Protein AF-A0A1Z5JVH3-F1 (afdb_monomer_lite)

Organism: Fistulifera solaris (NCBI:txid1519565)

pLDDT: mean 83.9, std 15.51, range [38.75, 96.75]

Sequence (137 aa):
MSQSLSCSADWSMQVDNYNFACIASFAFTAIATSLYICCLKSRLDGAPQLAAQFFTVIGTVKFILVLTIFAVFFPQCADGCTCGTPPLLLYPFFASFVAVRWLFRARQLYALANRVASENEDKDGPIFDRVSTVELA

Radius of gyration: 25.95 Å; chains: 1; bounding box: 70×18×84 Å

Structure (mmCIF, N/CA/C/O backbone):
data_AF-A0A1Z5JVH3-F1
#
_entry.id   AF-A0A1Z5JVH3-F1
#
loop_
_atom_site.group_PDB
_atom_site.id
_atom_site.type_symbol
_atom_site.label_atom_id
_atom_site.label_alt_id
_atom_site.label_comp_id
_atom_site.label_asym_id
_atom_site.label_entity_id
_atom_site.label_seq_id
_atom_site.pdbx_PDB_ins_code
_atom_site.Cartn_x
_atom_site.Cartn_y
_atom_site.Cartn_z
_atom_site.occupancy
_atom_site.B_iso_or_equiv
_atom_site.auth_seq_id
_atom_site.auth_comp_id
_atom_site.auth_asym_id
_atom_site.auth_atom_id
_atom_site.pdbx_PDB_model_num
ATOM 1 N N . MET A 1 1 ? 20.849 -1.843 -36.597 1.00 48.12 1 MET A N 1
ATOM 2 C CA . MET A 1 1 ? 21.555 -1.743 -35.297 1.00 48.12 1 MET A CA 1
ATOM 3 C C . MET A 1 1 ? 21.070 -0.585 -34.422 1.00 48.12 1 MET A C 1
ATOM 5 O O . MET A 1 1 ? 21.175 -0.709 -33.214 1.00 48.12 1 MET A O 1
ATOM 9 N N . SER A 1 2 ? 20.502 0.501 -34.962 1.00 55.81 2 SER A N 1
ATOM 10 C CA . SER A 1 2 ? 19.934 1.596 -34.151 1.00 55.81 2 SER A CA 1
ATOM 11 C C . SER A 1 2 ? 18.647 1.214 -33.402 1.00 55.81 2 SER A C 1
ATOM 13 O O . SER A 1 2 ? 18.532 1.516 -32.221 1.00 55.81 2 SER A O 1
ATOM 15 N N . GLN A 1 3 ? 17.725 0.485 -34.047 1.00 57.53 3 GLN A N 1
ATOM 16 C CA . GLN A 1 3 ? 16.452 0.059 -33.433 1.00 57.53 3 GLN A CA 1
ATOM 17 C C . GLN A 1 3 ? 16.623 -0.871 -32.221 1.00 57.53 3 GLN A C 1
ATOM 19 O O . GLN A 1 3 ? 15.879 -0.764 -31.253 1.00 57.53 3 GLN A O 1
ATOM 24 N N . SER A 1 4 ? 17.620 -1.761 -32.233 1.00 60.25 4 SER A N 1
ATOM 25 C CA . SER A 1 4 ? 17.877 -2.666 -31.104 1.00 60.25 4 SER A CA 1
ATOM 26 C C . SER A 1 4 ? 18.417 -1.933 -29.871 1.00 60.25 4 SER A C 1
ATOM 28 O O . SER A 1 4 ? 18.083 -2.306 -28.752 1.00 60.25 4 SER A O 1
ATOM 30 N N . LEU A 1 5 ? 19.221 -0.879 -30.074 1.00 61.66 5 LEU A N 1
ATOM 31 C CA . LEU A 1 5 ? 19.786 -0.049 -29.002 1.00 61.66 5 LEU A CA 1
ATOM 32 C C . LEU A 1 5 ? 18.727 0.857 -28.355 1.00 61.66 5 LEU A C 1
ATOM 34 O O . LEU A 1 5 ? 18.714 0.988 -27.131 1.00 61.66 5 LEU A O 1
ATOM 38 N N . SER A 1 6 ? 17.807 1.423 -29.146 1.00 67.75 6 SER A N 1
ATOM 39 C CA . SER A 1 6 ? 16.674 2.191 -28.611 1.00 67.75 6 SER A CA 1
ATOM 40 C C . SER A 1 6 ? 15.679 1.297 -27.864 1.00 67.75 6 SER A C 1
ATOM 42 O O . SER A 1 6 ? 15.320 1.622 -26.737 1.00 67.75 6 SER A O 1
ATOM 44 N N . CYS A 1 7 ? 15.333 0.120 -28.415 1.00 75.44 7 CYS A N 1
ATOM 45 C CA . CYS A 1 7 ? 14.484 -0.876 -27.740 1.00 75.44 7 CYS A CA 1
ATOM 46 C C . CYS A 1 7 ? 15.011 -1.223 -26.337 1.00 75.44 7 CYS A C 1
ATOM 48 O O . CYS A 1 7 ? 14.244 -1.264 -25.377 1.00 75.44 7 CYS A O 1
ATOM 50 N N . SER A 1 8 ? 16.318 -1.493 -26.208 1.00 73.75 8 SER A N 1
ATOM 51 C CA . SER A 1 8 ? 16.899 -1.898 -24.925 1.00 73.75 8 SER A CA 1
ATOM 52 C C . SER A 1 8 ? 16.917 -0.773 -23.891 1.00 73.75 8 SER A C 1
ATOM 54 O O . SER A 1 8 ? 16.688 -1.047 -22.716 1.00 73.75 8 SER A O 1
ATOM 56 N N . ALA A 1 9 ? 17.170 0.469 -24.318 1.00 78.50 9 ALA A N 1
ATOM 57 C CA . ALA A 1 9 ? 17.284 1.619 -23.423 1.00 78.50 9 ALA A CA 1
ATOM 58 C C . ALA A 1 9 ? 15.918 2.081 -22.886 1.00 78.50 9 ALA A C 1
ATOM 60 O O . ALA A 1 9 ? 15.775 2.340 -21.689 1.00 78.50 9 ALA A O 1
ATOM 61 N N . ASP A 1 10 ? 14.896 2.121 -23.746 1.00 81.50 10 ASP A N 1
ATOM 62 C CA . ASP A 1 10 ? 13.536 2.491 -23.337 1.00 81.50 10 ASP A CA 1
ATOM 63 C C . ASP A 1 10 ? 12.932 1.433 -22.408 1.00 81.50 10 ASP A C 1
ATOM 65 O O . ASP A 1 10 ? 12.305 1.764 -21.398 1.00 81.50 10 ASP A O 1
ATOM 69 N N . TRP A 1 11 ? 13.174 0.151 -22.703 1.00 85.94 11 TRP A N 1
ATOM 70 C CA . TRP A 1 11 ? 12.755 -0.946 -21.838 1.00 85.94 11 TRP A CA 1
ATOM 71 C C . TRP A 1 11 ? 13.443 -0.891 -20.470 1.00 85.94 11 TRP A C 1
ATOM 73 O O . TRP A 1 11 ? 12.764 -0.990 -19.447 1.00 85.94 11 TRP A O 1
ATOM 83 N N . SER A 1 12 ? 14.768 -0.694 -20.419 1.00 87.38 12 SER A N 1
ATOM 84 C CA . SER A 1 12 ? 15.486 -0.618 -19.141 1.00 87.38 12 SER A CA 1
ATOM 85 C C . SER A 1 12 ? 14.991 0.540 -18.280 1.00 87.38 12 SER A C 1
ATOM 87 O O . SER A 1 12 ? 14.730 0.348 -17.098 1.00 87.38 12 SER A O 1
ATOM 89 N N . MET A 1 13 ? 14.758 1.711 -18.881 1.00 89.31 13 MET A N 1
ATOM 90 C CA . MET A 1 13 ? 14.242 2.874 -18.159 1.00 89.31 13 MET A CA 1
ATOM 91 C C . MET A 1 13 ? 12.836 2.625 -17.588 1.00 89.31 13 MET A C 1
ATOM 93 O O . MET A 1 13 ? 12.556 2.989 -16.444 1.00 89.31 13 MET A O 1
ATOM 97 N N . GLN A 1 14 ? 11.943 1.985 -18.350 1.00 90.81 14 GLN A N 1
ATOM 98 C CA . GLN A 1 14 ? 10.613 1.618 -17.850 1.00 90.81 14 GLN A CA 1
ATOM 99 C C . GLN A 1 14 ? 10.694 0.613 -16.694 1.00 90.81 14 GLN A C 1
ATOM 101 O O . GLN A 1 14 ? 9.995 0.773 -15.692 1.00 90.81 14 GLN A O 1
ATOM 106 N N . VAL A 1 15 ? 11.568 -0.393 -16.798 1.00 91.44 15 VAL A N 1
ATOM 107 C CA . VAL A 1 15 ? 11.792 -1.382 -15.732 1.00 91.44 15 VAL A CA 1
ATOM 108 C C . VAL A 1 15 ? 12.364 -0.729 -14.472 1.00 91.44 15 VAL A C 1
ATOM 110 O O . VAL A 1 15 ? 11.940 -1.075 -13.368 1.00 91.44 15 VAL A O 1
ATOM 113 N N . ASP A 1 16 ? 13.266 0.241 -14.604 1.00 93.00 16 ASP A N 1
ATOM 114 C CA . ASP A 1 16 ? 13.830 0.966 -13.463 1.00 93.00 16 ASP A CA 1
ATOM 115 C C . ASP A 1 16 ? 12.773 1.818 -12.753 1.00 93.00 16 ASP A C 1
ATOM 117 O O . ASP A 1 16 ? 12.646 1.748 -11.527 1.00 93.00 16 ASP A O 1
ATOM 121 N N . ASN A 1 17 ? 11.940 2.543 -13.506 1.00 93.94 17 ASN A N 1
ATOM 122 C CA . ASN A 1 17 ? 10.820 3.306 -12.949 1.00 93.94 17 ASN A CA 1
ATOM 123 C C . ASN A 1 17 ? 9.799 2.395 -12.250 1.00 93.94 17 ASN A C 1
ATOM 125 O O . ASN A 1 17 ? 9.335 2.703 -11.148 1.00 93.94 17 ASN A O 1
ATOM 129 N N . TYR A 1 18 ? 9.485 1.248 -12.855 1.00 94.06 18 TYR A N 1
ATOM 130 C CA . TYR A 1 18 ? 8.633 0.223 -12.258 1.00 94.06 18 TYR A CA 1
ATOM 131 C C . TYR A 1 18 ? 9.199 -0.299 -10.934 1.00 94.06 18 TYR A C 1
ATOM 133 O O . TYR A 1 18 ? 8.495 -0.350 -9.919 1.00 94.06 18 TYR A O 1
ATOM 141 N N . ASN A 1 19 ? 10.483 -0.659 -10.923 1.00 93.81 19 ASN A N 1
ATOM 142 C CA . ASN A 1 19 ? 11.151 -1.179 -9.737 1.00 93.81 19 ASN A CA 1
ATOM 143 C C . ASN A 1 19 ? 11.204 -0.12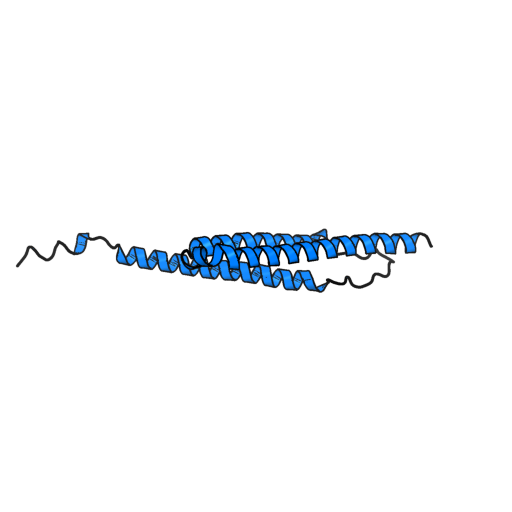6 -8.628 1.00 93.81 19 ASN A C 1
ATOM 145 O O . ASN A 1 19 ? 10.898 -0.438 -7.476 1.00 93.81 19 ASN A O 1
ATOM 149 N N . PHE A 1 20 ? 11.516 1.124 -8.970 1.00 94.56 20 PHE A N 1
ATOM 150 C CA . PHE A 1 20 ? 11.496 2.239 -8.031 1.00 94.56 20 PHE A CA 1
ATOM 151 C C . PHE A 1 20 ? 10.110 2.419 -7.401 1.00 94.56 20 PHE A C 1
ATOM 153 O O . PHE A 1 20 ? 9.998 2.491 -6.175 1.00 94.56 20 PHE A O 1
ATOM 160 N N . ALA A 1 21 ? 9.043 2.408 -8.205 1.00 94.94 21 ALA A N 1
ATOM 161 C CA . ALA A 1 21 ? 7.675 2.523 -7.707 1.00 94.94 21 ALA A CA 1
ATOM 162 C C . ALA A 1 21 ? 7.298 1.352 -6.776 1.00 94.94 21 ALA A C 1
ATOM 164 O O . ALA A 1 21 ? 6.687 1.562 -5.724 1.00 94.94 21 ALA A O 1
ATOM 165 N N . CYS A 1 22 ? 7.717 0.126 -7.103 1.00 94.94 22 CYS A N 1
ATOM 166 C CA . CYS A 1 22 ? 7.523 -1.046 -6.247 1.00 94.94 22 CYS A CA 1
ATOM 167 C C . CYS A 1 22 ? 8.285 -0.931 -4.913 1.00 94.94 22 CYS A C 1
ATOM 169 O O . CYS A 1 22 ? 7.724 -1.214 -3.852 1.00 94.94 22 CYS A O 1
ATOM 171 N N . ILE A 1 23 ? 9.537 -0.469 -4.935 1.00 94.81 23 ILE A N 1
ATOM 172 C CA . ILE A 1 23 ? 10.352 -0.266 -3.727 1.00 94.81 23 ILE A CA 1
ATOM 173 C C . ILE A 1 23 ? 9.758 0.843 -2.852 1.00 94.81 23 ILE A C 1
ATOM 175 O O . ILE A 1 23 ? 9.595 0.650 -1.647 1.00 94.81 23 ILE A O 1
ATOM 179 N N . ALA A 1 24 ? 9.361 1.973 -3.440 1.00 94.75 24 ALA A N 1
ATOM 180 C CA . ALA A 1 24 ? 8.705 3.066 -2.724 1.00 94.75 24 ALA A CA 1
ATOM 181 C C . ALA A 1 24 ? 7.393 2.601 -2.072 1.00 94.75 24 ALA A C 1
ATOM 183 O O . ALA A 1 24 ? 7.123 2.883 -0.902 1.00 94.75 24 ALA A O 1
ATOM 184 N N . SER A 1 25 ? 6.607 1.803 -2.797 1.00 95.69 25 SER A N 1
ATOM 185 C CA . SER A 1 25 ? 5.410 1.147 -2.274 1.00 95.69 25 SER A CA 1
ATOM 186 C C . SER A 1 25 ? 5.731 0.255 -1.074 1.00 95.69 25 SER A C 1
ATOM 188 O O . SER A 1 25 ? 5.021 0.283 -0.063 1.00 95.69 25 SER A O 1
ATOM 190 N N . PHE A 1 26 ? 6.798 -0.540 -1.148 1.00 94.62 26 PHE A N 1
ATOM 191 C CA . PHE A 1 26 ? 7.213 -1.415 -0.057 1.00 94.62 26 PHE A CA 1
ATOM 192 C C . PHE A 1 26 ? 7.636 -0.608 1.173 1.00 94.62 26 PHE A C 1
ATOM 194 O O . PHE A 1 26 ? 7.162 -0.889 2.276 1.00 94.62 26 PHE A O 1
ATOM 201 N N . ALA A 1 27 ? 8.436 0.440 0.977 1.00 95.62 27 ALA A N 1
ATOM 202 C CA . ALA A 1 27 ? 8.851 1.351 2.036 1.00 95.62 27 ALA A CA 1
ATOM 203 C C . ALA A 1 27 ? 7.645 2.001 2.728 1.00 95.62 27 ALA A C 1
ATOM 205 O O . ALA A 1 27 ? 7.585 2.018 3.955 1.00 95.62 27 ALA A O 1
ATOM 206 N N . PHE A 1 28 ? 6.632 2.436 1.970 1.00 94.69 28 PHE A N 1
ATOM 207 C CA . PHE A 1 28 ? 5.381 2.941 2.540 1.00 94.69 28 PHE A CA 1
ATOM 208 C C . PHE A 1 28 ? 4.703 1.907 3.451 1.00 94.69 28 PHE A C 1
ATOM 210 O O . PHE A 1 28 ? 4.274 2.241 4.555 1.00 94.69 28 PHE A O 1
ATOM 217 N N . THR A 1 29 ? 4.643 0.637 3.035 1.00 94.81 29 THR A N 1
ATOM 218 C CA . THR A 1 29 ? 4.078 -0.433 3.873 1.00 94.81 29 THR A CA 1
ATOM 219 C C . THR A 1 29 ? 4.878 -0.643 5.153 1.00 94.81 29 THR A C 1
ATOM 221 O O . THR A 1 29 ? 4.276 -0.765 6.222 1.00 94.81 29 THR A O 1
ATOM 224 N N . ALA A 1 30 ? 6.208 -0.664 5.062 1.00 94.38 30 ALA A N 1
ATOM 225 C CA . ALA A 1 30 ? 7.080 -0.804 6.222 1.00 94.38 30 ALA A CA 1
ATOM 226 C C . ALA A 1 30 ? 6.890 0.366 7.200 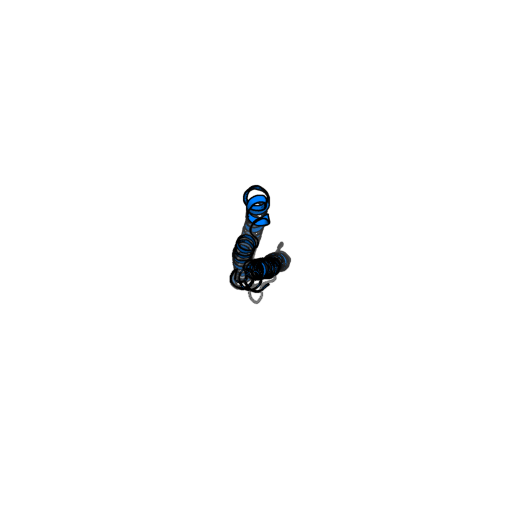1.00 94.38 30 ALA A C 1
ATOM 228 O O . ALA A 1 30 ? 6.631 0.137 8.378 1.00 94.38 30 ALA A O 1
ATOM 229 N N . ILE A 1 31 ? 6.912 1.607 6.708 1.00 95.62 31 ILE A N 1
ATOM 230 C CA . ILE A 1 31 ? 6.735 2.818 7.521 1.00 95.62 31 ILE A CA 1
ATOM 231 C C . ILE A 1 31 ? 5.358 2.833 8.188 1.00 95.62 31 ILE A C 1
ATOM 233 O O . ILE A 1 31 ? 5.273 3.011 9.401 1.00 95.62 31 ILE A O 1
ATOM 237 N N . ALA A 1 32 ? 4.280 2.596 7.435 1.00 93.94 32 ALA A N 1
ATOM 238 C CA . ALA A 1 32 ? 2.923 2.590 7.981 1.00 93.94 32 ALA A CA 1
ATOM 239 C C . ALA A 1 32 ? 2.745 1.514 9.065 1.00 93.94 32 ALA A C 1
ATOM 241 O O . ALA A 1 32 ? 2.128 1.765 10.102 1.00 93.94 32 ALA A O 1
ATOM 242 N N . THR A 1 33 ? 3.323 0.328 8.854 1.00 93.25 33 THR A N 1
ATOM 243 C CA . THR A 1 33 ? 3.265 -0.773 9.825 1.00 93.25 33 THR A CA 1
ATOM 244 C C . THR A 1 33 ? 4.080 -0.455 11.078 1.00 93.25 33 THR A C 1
ATOM 246 O O . THR A 1 33 ? 3.588 -0.658 12.187 1.00 93.25 33 THR A O 1
ATOM 249 N N . SER A 1 34 ? 5.285 0.098 10.927 1.00 94.06 34 SER A N 1
ATOM 250 C CA . SER A 1 34 ? 6.133 0.511 12.050 1.00 94.06 34 SER A CA 1
ATOM 251 C C . SER A 1 34 ? 5.493 1.630 12.869 1.00 94.06 34 SER A C 1
ATOM 253 O O . SER A 1 34 ? 5.448 1.536 14.092 1.00 94.06 34 SER A O 1
ATOM 255 N N . LEU A 1 35 ? 4.921 2.651 12.221 1.00 92.69 35 LEU A N 1
ATOM 256 C CA . LEU A 1 35 ? 4.181 3.719 12.902 1.00 92.69 35 LEU A CA 1
ATOM 257 C C . LEU A 1 35 ? 2.977 3.169 13.673 1.00 92.69 35 LEU A C 1
ATOM 259 O O . LEU A 1 35 ? 2.733 3.572 14.813 1.00 92.69 35 LEU A O 1
ATOM 263 N N . TYR A 1 36 ? 2.246 2.220 13.081 1.00 90.94 36 TYR A N 1
ATOM 264 C CA . TYR A 1 36 ? 1.140 1.559 13.764 1.00 90.94 36 TYR A CA 1
ATOM 265 C C . TYR A 1 36 ? 1.620 0.816 15.017 1.00 90.94 36 TYR A C 1
ATOM 267 O O . TYR A 1 36 ? 1.099 1.066 16.101 1.00 90.94 36 TYR A O 1
ATOM 275 N N . ILE A 1 37 ? 2.620 -0.060 14.890 1.00 91.69 37 ILE A N 1
ATOM 276 C CA . ILE A 1 37 ? 3.090 -0.910 15.994 1.00 91.69 37 ILE A CA 1
ATOM 277 C C . ILE A 1 37 ? 3.741 -0.080 17.105 1.00 91.69 37 ILE A C 1
ATOM 279 O O . ILE A 1 37 ? 3.404 -0.271 18.271 1.00 91.69 37 ILE A O 1
ATOM 283 N N . CYS A 1 38 ? 4.645 0.838 16.760 1.00 91.62 38 CYS A N 1
ATOM 284 C CA . CYS A 1 38 ? 5.470 1.544 17.739 1.00 91.62 38 CYS A CA 1
ATOM 285 C C . CYS A 1 38 ? 4.743 2.705 18.424 1.00 91.62 38 CYS A C 1
ATOM 287 O O . CYS A 1 38 ? 5.011 2.979 19.590 1.00 91.62 38 CYS A O 1
ATOM 289 N N . CYS A 1 39 ? 3.856 3.409 17.714 1.00 89.31 39 CYS A N 1
ATOM 290 C CA . CYS A 1 39 ? 3.349 4.702 18.186 1.00 89.31 39 CYS A CA 1
ATOM 291 C C . CYS A 1 39 ? 1.836 4.733 18.385 1.00 89.31 39 CYS A C 1
ATOM 293 O O . CYS A 1 39 ? 1.348 5.456 19.251 1.00 89.31 39 CYS A O 1
ATOM 295 N N . LEU A 1 40 ? 1.080 3.993 17.572 1.00 89.00 40 LEU A N 1
ATOM 296 C CA . LEU A 1 40 ? -0.372 4.161 17.510 1.00 89.00 40 LEU A CA 1
ATOM 297 C C . LEU A 1 40 ? -1.151 2.985 18.094 1.00 89.00 40 LEU A C 1
ATOM 299 O O . LEU A 1 40 ? -2.324 3.154 18.415 1.00 89.00 40 LEU A O 1
ATOM 303 N N . LYS A 1 41 ? -0.526 1.818 18.274 1.00 89.75 41 LYS A N 1
ATOM 304 C CA . LYS A 1 41 ? -1.204 0.594 18.707 1.00 89.75 41 LYS A CA 1
ATOM 305 C C . LYS A 1 41 ? -1.977 0.776 20.013 1.00 89.75 41 LYS A C 1
ATOM 307 O O . LYS A 1 41 ? -3.174 0.519 20.035 1.00 89.75 41 LYS A O 1
ATOM 312 N N . SER A 1 42 ? -1.325 1.274 21.065 1.00 87.25 42 SER A N 1
ATOM 313 C CA . SER A 1 42 ? -1.955 1.468 22.380 1.00 87.25 42 SER A CA 1
ATOM 314 C C . SER A 1 42 ? -3.157 2.414 22.327 1.00 87.25 42 SER A C 1
ATOM 316 O O . SER A 1 42 ? -4.182 2.152 22.949 1.00 87.25 42 SER A O 1
ATOM 318 N N . ARG A 1 43 ? -3.058 3.493 21.542 1.00 85.56 43 ARG A N 1
ATOM 319 C CA . ARG A 1 43 ? -4.130 4.483 21.377 1.00 85.56 43 ARG A CA 1
ATOM 320 C C . ARG A 1 43 ? -5.287 3.955 20.528 1.00 85.56 43 ARG A C 1
ATOM 322 O O . ARG A 1 43 ? -6.440 4.250 20.822 1.00 85.56 43 ARG A O 1
ATOM 329 N N . LEU A 1 44 ? -4.987 3.214 19.463 1.00 83.81 44 LEU A N 1
ATOM 330 C CA . LEU A 1 44 ? -5.988 2.713 18.520 1.00 83.81 44 LEU A CA 1
ATOM 331 C C . LEU A 1 44 ? -6.734 1.488 19.060 1.00 83.81 44 LEU A C 1
ATOM 333 O O . LEU A 1 44 ? -7.916 1.339 18.766 1.00 83.81 44 LEU A O 1
ATOM 337 N N . ASP A 1 45 ? -6.091 0.650 19.878 1.00 80.94 45 ASP A N 1
ATOM 338 C CA . ASP A 1 45 ? -6.734 -0.533 20.464 1.00 80.94 45 ASP A CA 1
ATOM 339 C C . ASP A 1 45 ? -7.873 -0.147 21.441 1.00 80.94 45 ASP A C 1
ATOM 341 O O . ASP A 1 45 ? -8.841 -0.891 21.566 1.00 80.94 45 ASP A O 1
ATOM 345 N N . GLY A 1 46 ? -7.818 1.040 22.065 1.00 83.62 46 GLY A N 1
ATOM 346 C CA . GLY A 1 46 ? -8.892 1.578 22.918 1.00 83.62 46 GLY A CA 1
ATOM 347 C C . GLY A 1 46 ? -9.959 2.411 22.192 1.00 83.62 46 GLY A C 1
ATOM 348 O O . GLY A 1 46 ? -10.942 2.813 22.808 1.00 83.62 46 GLY A O 1
ATOM 349 N N . ALA A 1 47 ? -9.783 2.694 20.897 1.00 88.88 47 ALA A N 1
ATOM 350 C CA . ALA A 1 47 ? -10.663 3.572 20.124 1.00 88.88 47 ALA A CA 1
ATOM 351 C C . ALA A 1 47 ? -10.965 2.951 18.746 1.00 88.88 47 ALA A C 1
ATOM 353 O O . ALA A 1 47 ? -10.351 3.340 17.743 1.00 88.88 47 ALA A O 1
ATOM 354 N N . PRO A 1 48 ? -11.919 2.001 18.658 1.00 86.81 48 PRO A N 1
ATOM 355 C CA . PRO A 1 48 ? -12.144 1.210 17.446 1.00 86.81 48 PRO A CA 1
ATOM 356 C C . PRO A 1 48 ? -12.517 2.068 16.230 1.00 86.81 48 PRO A C 1
ATOM 358 O O . PRO A 1 48 ? -12.077 1.773 15.120 1.00 86.81 48 PRO A O 1
ATOM 361 N N . GLN A 1 49 ? -13.237 3.177 16.431 1.00 90.94 49 GLN A N 1
ATOM 362 C CA . GLN A 1 49 ? -13.585 4.114 15.358 1.00 90.94 49 GLN A CA 1
ATOM 363 C C . GLN A 1 49 ? -12.351 4.813 14.766 1.00 90.94 49 GLN A C 1
ATOM 365 O O . GLN A 1 49 ? -12.210 4.915 13.546 1.00 90.94 49 GLN A O 1
ATOM 370 N N . LEU A 1 50 ? -11.425 5.261 15.620 1.00 90.19 50 LEU A N 1
ATOM 371 C CA . LEU A 1 50 ? -10.183 5.907 15.187 1.00 90.19 50 LEU A CA 1
ATOM 372 C C . LEU A 1 50 ? -9.268 4.899 14.475 1.00 90.19 50 LEU A C 1
ATOM 374 O O . LEU A 1 50 ? -8.668 5.210 13.446 1.00 90.19 50 LEU A O 1
ATOM 378 N N . ALA A 1 51 ? -9.212 3.665 14.984 1.00 90.31 51 ALA A N 1
ATOM 379 C CA . ALA A 1 51 ? -8.506 2.562 14.342 1.00 90.31 51 ALA A CA 1
ATOM 380 C C . ALA A 1 51 ? -9.071 2.256 12.947 1.00 90.31 51 ALA A C 1
ATOM 382 O O . ALA A 1 51 ? -8.305 2.091 11.997 1.00 90.31 51 ALA A O 1
ATOM 383 N N . ALA A 1 52 ? -10.399 2.229 12.799 1.00 92.31 52 ALA A N 1
ATOM 384 C CA . ALA A 1 52 ? -11.062 2.007 11.517 1.00 92.31 52 ALA A CA 1
ATOM 385 C C . ALA A 1 52 ? -10.704 3.090 10.488 1.00 92.31 52 ALA A C 1
ATOM 387 O O . ALA A 1 52 ? -10.338 2.773 9.353 1.00 92.31 52 ALA A O 1
ATOM 388 N N . GLN A 1 53 ? -10.733 4.363 10.893 1.00 93.75 53 GLN A N 1
ATOM 389 C CA . GLN A 1 53 ? -10.337 5.486 10.039 1.00 93.75 53 GLN A CA 1
ATOM 390 C C . GLN A 1 53 ? -8.871 5.380 9.609 1.00 93.75 53 GLN A C 1
ATOM 392 O O . GLN A 1 53 ? -8.575 5.497 8.420 1.00 93.75 53 GLN A O 1
ATOM 397 N N . PHE A 1 54 ? -7.963 5.080 10.544 1.00 93.50 54 PHE A N 1
ATOM 398 C CA . PHE A 1 54 ? -6.545 4.884 10.241 1.00 93.50 54 PHE A CA 1
ATOM 399 C C . PHE A 1 54 ? -6.341 3.804 9.169 1.00 93.50 54 PHE A C 1
ATOM 401 O O . PHE A 1 54 ? -5.733 4.076 8.133 1.00 93.50 54 PHE A O 1
ATOM 408 N N . PHE A 1 55 ? -6.905 2.606 9.371 1.00 94.88 55 PHE A N 1
ATOM 409 C CA . PHE A 1 55 ? -6.782 1.503 8.411 1.00 94.88 55 PHE A CA 1
ATOM 410 C C . PHE A 1 55 ? -7.443 1.808 7.056 1.00 94.88 55 PHE A C 1
ATOM 412 O O . PHE A 1 55 ? -6.937 1.368 6.023 1.00 94.88 55 PHE A O 1
ATOM 419 N N . THR A 1 56 ? -8.523 2.595 7.038 1.00 96.06 56 THR A N 1
ATOM 420 C CA . THR A 1 56 ? -9.185 3.036 5.799 1.00 96.06 56 THR A CA 1
ATOM 421 C C . THR A 1 56 ? -8.295 3.967 4.989 1.00 96.06 56 THR A C 1
ATOM 423 O O . THR A 1 56 ? -8.137 3.762 3.785 1.00 96.06 56 THR A O 1
ATOM 426 N N . VAL A 1 57 ? -7.685 4.965 5.636 1.00 95.69 57 VAL A N 1
ATOM 427 C CA . VAL A 1 57 ? -6.811 5.938 4.967 1.00 95.69 57 VAL A CA 1
ATOM 428 C C . VAL A 1 57 ? -5.584 5.235 4.398 1.00 95.69 57 VAL A C 1
ATOM 430 O O . VAL A 1 57 ? -5.331 5.330 3.197 1.00 95.69 57 VAL A O 1
ATOM 433 N N . ILE A 1 58 ? -4.858 4.461 5.213 1.00 95.81 58 ILE A N 1
ATOM 434 C CA . ILE A 1 58 ? -3.650 3.773 4.732 1.00 95.81 58 ILE A CA 1
ATOM 435 C C . ILE A 1 58 ? -3.982 2.714 3.674 1.00 95.81 58 ILE A C 1
ATOM 437 O O . ILE A 1 58 ? -3.233 2.556 2.711 1.00 95.81 58 ILE A O 1
ATOM 441 N N . GLY A 1 59 ? -5.111 2.012 3.824 1.00 95.19 59 GLY A N 1
ATOM 442 C CA . GLY A 1 59 ? -5.585 1.002 2.881 1.00 95.19 59 GLY A CA 1
ATOM 443 C C . GLY A 1 59 ? -5.923 1.612 1.527 1.00 95.19 59 GLY A C 1
ATOM 444 O O . GLY A 1 59 ? -5.453 1.122 0.504 1.00 95.19 59 GLY A O 1
ATOM 445 N N . THR A 1 60 ? -6.663 2.722 1.525 1.00 96.44 60 THR A N 1
ATOM 446 C CA . THR A 1 60 ? -7.046 3.447 0.306 1.00 96.44 60 THR A CA 1
ATOM 447 C C . THR A 1 60 ? -5.827 4.028 -0.400 1.00 96.44 60 THR A C 1
ATOM 449 O O . THR A 1 60 ? -5.662 3.816 -1.598 1.00 96.44 60 THR A O 1
ATOM 452 N N . VAL A 1 61 ? -4.927 4.696 0.332 1.00 96.25 61 VAL A N 1
ATOM 453 C CA . VAL A 1 61 ? -3.687 5.248 -0.243 1.00 96.25 61 VAL A CA 1
ATOM 454 C C . VAL A 1 61 ? -2.835 4.140 -0.858 1.00 96.25 61 VAL A C 1
ATOM 456 O O . VAL A 1 61 ? -2.372 4.275 -1.989 1.00 96.25 61 VAL A O 1
ATOM 459 N N . LYS A 1 62 ? -2.673 3.009 -0.158 1.00 95.00 62 LYS A N 1
ATOM 460 C CA . LYS A 1 62 ? -1.944 1.851 -0.687 1.00 95.00 62 LYS A CA 1
ATOM 461 C C . LYS A 1 62 ? -2.613 1.295 -1.943 1.00 95.00 62 LYS A C 1
ATOM 463 O O . LYS A 1 62 ? -1.913 0.986 -2.900 1.00 95.00 62 LYS A O 1
ATOM 468 N N . PHE A 1 63 ? -3.939 1.179 -1.949 1.00 95.12 63 PHE A N 1
ATOM 469 C CA . PHE A 1 63 ? -4.693 0.676 -3.095 1.00 95.12 63 PHE A CA 1
ATOM 470 C C . PHE A 1 63 ? -4.514 1.571 -4.325 1.00 95.12 63 PHE A C 1
ATOM 472 O O . PHE A 1 63 ? -4.171 1.068 -5.391 1.00 95.12 63 PHE A O 1
ATOM 479 N N . ILE A 1 64 ? -4.646 2.892 -4.162 1.00 96.00 64 ILE A N 1
ATOM 480 C CA . ILE A 1 64 ? -4.393 3.873 -5.227 1.00 96.00 64 ILE A CA 1
ATOM 481 C C . ILE A 1 64 ? -2.965 3.729 -5.750 1.00 96.00 64 ILE A C 1
ATOM 483 O O . ILE A 1 64 ? -2.762 3.644 -6.954 1.00 96.00 64 ILE A O 1
ATOM 487 N N . LEU A 1 65 ? -1.978 3.639 -4.859 1.00 94.75 65 LEU A N 1
ATOM 488 C CA . LEU A 1 65 ? -0.580 3.509 -5.256 1.00 94.75 65 LEU A CA 1
ATOM 489 C C . LEU A 1 65 ? -0.337 2.228 -6.070 1.00 94.75 65 LEU A C 1
ATOM 491 O O . LEU A 1 65 ? 0.388 2.259 -7.060 1.00 94.75 65 LEU A O 1
ATOM 495 N N . VAL A 1 66 ? -0.970 1.114 -5.698 1.00 94.75 66 VAL A N 1
ATOM 496 C CA . VAL A 1 66 ? -0.891 -0.136 -6.467 1.00 94.75 66 VAL A CA 1
ATOM 497 C C . VAL A 1 66 ? -1.570 -0.009 -7.832 1.00 94.75 66 VAL A C 1
ATOM 499 O O . VAL A 1 66 ? -0.994 -0.451 -8.824 1.00 94.75 66 VAL A O 1
ATOM 502 N N . LEU A 1 67 ? -2.736 0.639 -7.913 1.00 94.44 67 LEU A N 1
ATOM 503 C CA . LEU A 1 67 ? -3.379 0.942 -9.195 1.00 94.44 67 LEU A CA 1
ATOM 504 C C . LEU A 1 67 ? -2.477 1.800 -10.085 1.00 94.44 67 LEU A C 1
ATOM 506 O O . LEU A 1 67 ? -2.347 1.506 -11.268 1.00 94.44 67 LEU A O 1
ATOM 510 N N . THR A 1 68 ? -1.797 2.801 -9.523 1.00 94.31 68 THR A N 1
ATOM 511 C CA . THR A 1 68 ? -0.830 3.623 -10.260 1.00 94.31 68 THR A CA 1
ATOM 512 C C . THR A 1 68 ? 0.342 2.786 -10.771 1.00 94.31 68 THR A C 1
ATOM 514 O O . THR A 1 68 ? 0.755 2.963 -11.914 1.00 94.31 68 THR A O 1
ATOM 517 N N . ILE A 1 69 ? 0.859 1.840 -9.977 1.00 94.31 69 ILE A N 1
ATOM 518 C CA . ILE A 1 69 ? 1.924 0.934 -10.436 1.00 94.31 69 ILE A CA 1
ATOM 519 C C . ILE A 1 69 ? 1.458 0.110 -11.642 1.00 94.31 69 ILE A C 1
ATOM 521 O O . ILE A 1 69 ? 2.194 0.013 -12.618 1.00 94.31 69 ILE A O 1
ATOM 525 N N . PHE A 1 70 ? 0.240 -0.435 -11.606 1.00 90.94 70 PHE A N 1
ATOM 526 C CA . PHE A 1 70 ? -0.314 -1.192 -12.732 1.00 90.94 70 PHE A CA 1
ATOM 527 C C . PHE A 1 70 ? -0.600 -0.325 -13.962 1.00 90.94 70 PHE A C 1
ATOM 529 O O . PHE A 1 70 ? -0.300 -0.735 -15.077 1.00 90.94 70 PHE A O 1
ATOM 536 N N . ALA A 1 71 ? -1.204 0.846 -13.774 1.00 91.88 71 ALA A N 1
ATOM 537 C CA . ALA A 1 71 ? -1.704 1.660 -14.877 1.00 91.88 71 ALA A CA 1
ATOM 538 C C . ALA A 1 71 ? -0.617 2.512 -15.544 1.00 91.88 71 ALA A C 1
ATOM 540 O O . ALA A 1 71 ? -0.693 2.759 -16.742 1.00 91.88 71 ALA A O 1
ATOM 541 N N . VAL A 1 72 ? 0.364 2.987 -14.771 1.00 92.94 72 VAL A N 1
ATOM 542 C CA . VAL A 1 72 ? 1.345 3.985 -15.230 1.00 92.94 72 VAL A CA 1
ATOM 543 C C . VAL A 1 72 ? 2.741 3.393 -15.351 1.00 92.94 72 VAL A C 1
ATOM 545 O O . VAL A 1 72 ? 3.453 3.695 -16.301 1.00 92.94 72 VAL A O 1
ATOM 548 N N . PHE A 1 73 ? 3.148 2.569 -14.387 1.00 91.75 73 PHE A N 1
ATOM 549 C CA . PHE A 1 73 ? 4.533 2.109 -14.295 1.00 91.75 73 PHE A CA 1
ATOM 550 C C . PHE A 1 73 ? 4.752 0.701 -14.843 1.00 91.75 73 PHE A C 1
ATOM 552 O O . PHE A 1 73 ? 5.899 0.280 -14.928 1.00 91.75 73 PHE A O 1
ATOM 559 N N . PHE A 1 74 ? 3.699 -0.044 -15.192 1.00 89.62 74 PHE A N 1
ATOM 560 C CA . PHE A 1 74 ? 3.861 -1.394 -15.717 1.00 89.62 74 PHE A CA 1
ATOM 561 C C . PHE A 1 74 ? 4.577 -1.338 -17.077 1.00 89.62 74 PHE A C 1
ATOM 563 O O . PHE A 1 74 ? 4.045 -0.729 -18.009 1.00 89.62 74 PHE A O 1
ATOM 570 N N . PRO A 1 75 ? 5.776 -1.935 -17.202 1.00 88.06 75 PRO A N 1
ATOM 571 C CA . PRO A 1 75 ? 6.606 -1.747 -18.380 1.00 88.06 75 PRO A CA 1
ATOM 572 C C . PRO A 1 75 ? 5.961 -2.430 -19.588 1.00 88.06 75 PRO A C 1
ATOM 574 O O . PRO A 1 75 ? 5.532 -3.585 -19.513 1.00 88.06 75 PRO A O 1
ATOM 577 N N . GLN A 1 76 ? 5.901 -1.717 -20.710 1.00 86.06 76 GLN A N 1
ATOM 578 C CA . GLN A 1 76 ? 5.338 -2.214 -21.961 1.00 86.06 76 GLN A CA 1
ATOM 579 C C . GLN A 1 76 ? 6.456 -2.467 -22.967 1.00 86.06 76 GLN A C 1
ATOM 581 O O . GLN A 1 76 ? 7.299 -1.606 -23.219 1.00 86.06 76 GLN A O 1
ATOM 586 N N . CYS A 1 77 ? 6.473 -3.675 -23.529 1.00 82.94 77 CYS A N 1
ATOM 587 C CA . CYS A 1 77 ? 7.422 -4.009 -24.580 1.00 82.94 77 CYS A CA 1
ATOM 588 C C . CYS A 1 77 ? 6.931 -3.413 -25.898 1.00 82.94 77 CYS A C 1
ATOM 590 O O . CYS A 1 77 ? 5.801 -3.681 -26.302 1.00 82.94 77 CYS A O 1
ATOM 592 N N . ALA A 1 78 ? 7.765 -2.603 -26.549 1.00 80.31 78 ALA A N 1
ATOM 593 C CA . ALA A 1 78 ? 7.434 -2.027 -27.845 1.00 80.31 78 ALA A CA 1
ATOM 594 C C . ALA A 1 78 ? 7.406 -3.101 -28.948 1.00 80.31 78 ALA A C 1
ATOM 596 O O . ALA A 1 78 ? 8.155 -4.083 -28.903 1.00 80.31 78 ALA A O 1
ATOM 597 N N . ASP A 1 79 ? 6.550 -2.891 -29.951 1.00 77.00 79 ASP A N 1
ATOM 598 C CA . ASP A 1 79 ? 6.365 -3.824 -31.062 1.00 77.00 79 ASP A CA 1
ATOM 599 C C . ASP A 1 79 ? 7.683 -4.100 -31.799 1.00 77.00 79 ASP A C 1
ATOM 601 O O . ASP A 1 79 ? 8.427 -3.190 -32.168 1.00 77.00 79 ASP A O 1
ATOM 605 N N . GLY A 1 80 ? 7.973 -5.383 -32.023 1.00 74.44 80 GLY A N 1
ATOM 606 C CA . GLY A 1 80 ? 9.202 -5.827 -32.686 1.00 74.44 80 GLY A CA 1
ATOM 607 C C . GLY A 1 80 ? 10.443 -5.882 -31.786 1.00 74.44 80 GLY A C 1
ATOM 608 O O . GLY A 1 80 ? 11.499 -6.302 -32.260 1.00 74.44 80 GLY A O 1
ATOM 609 N N . CYS A 1 81 ? 10.339 -5.523 -30.501 1.00 81.00 81 CYS A N 1
ATOM 610 C CA . CYS A 1 81 ? 11.405 -5.718 -29.520 1.00 81.00 81 CYS A CA 1
ATOM 611 C C . CYS A 1 81 ? 11.226 -7.057 -28.767 1.00 81.00 81 CYS A C 1
ATOM 613 O O . CYS A 1 81 ? 10.114 -7.491 -28.473 1.00 81.00 81 CYS A O 1
ATOM 615 N N . THR A 1 82 ? 12.330 -7.710 -28.395 1.00 80.56 82 THR A N 1
ATOM 616 C CA . THR A 1 82 ? 12.325 -8.832 -27.440 1.00 80.56 82 THR A CA 1
ATOM 617 C C . THR A 1 82 ? 12.657 -8.317 -26.047 1.00 80.56 82 THR A C 1
ATOM 619 O O . THR A 1 82 ? 13.811 -7.979 -25.776 1.00 80.56 82 THR A O 1
ATOM 622 N N . CYS A 1 83 ? 11.661 -8.263 -25.165 1.00 82.81 83 CYS A N 1
ATOM 623 C CA . CYS A 1 83 ? 11.831 -7.806 -23.787 1.00 82.81 83 CYS A CA 1
ATOM 624 C C . CYS A 1 83 ? 11.859 -8.979 -22.801 1.00 82.81 83 CYS A C 1
ATOM 626 O O . CYS A 1 83 ? 11.179 -9.987 -22.987 1.00 82.81 83 CYS A O 1
ATOM 628 N N . GLY A 1 84 ? 12.657 -8.839 -21.741 1.00 82.00 84 GLY A N 1
ATOM 629 C CA . GLY A 1 84 ? 12.676 -9.785 -20.625 1.00 82.00 84 GLY A CA 1
ATOM 630 C C . GLY A 1 84 ? 11.506 -9.580 -19.660 1.00 82.00 84 GLY A C 1
ATOM 631 O O . GLY A 1 84 ? 10.668 -8.703 -19.840 1.00 82.00 84 GLY A O 1
ATOM 632 N N . THR A 1 85 ? 11.462 -10.373 -18.592 1.00 84.06 85 THR A N 1
ATOM 633 C CA . THR A 1 85 ? 10.478 -10.202 -17.515 1.00 84.06 85 THR A CA 1
ATOM 634 C C . THR A 1 85 ? 11.014 -9.235 -16.453 1.00 84.06 85 THR A C 1
ATOM 636 O O . THR A 1 85 ? 12.157 -9.404 -16.022 1.00 84.06 85 THR A O 1
ATOM 639 N N . PRO A 1 86 ? 10.236 -8.235 -15.994 1.00 85.56 86 PRO A N 1
ATOM 640 C CA . PRO A 1 86 ? 10.693 -7.335 -14.940 1.00 85.56 86 PRO A CA 1
ATOM 641 C C . PRO A 1 86 ? 10.868 -8.090 -13.603 1.00 85.56 86 PRO A C 1
ATOM 643 O O . PRO A 1 86 ? 10.020 -8.921 -13.263 1.00 85.56 86 PRO A O 1
ATOM 646 N N . PRO A 1 87 ? 11.908 -7.787 -12.799 1.00 85.31 87 PRO A N 1
ATOM 647 C CA . PRO A 1 87 ? 12.215 -8.525 -11.566 1.00 85.31 87 PRO A CA 1
ATOM 648 C C . PRO A 1 87 ? 11.072 -8.549 -10.543 1.00 85.31 87 PRO A C 1
ATOM 650 O O . PRO A 1 87 ? 10.829 -9.562 -9.893 1.00 85.31 87 PRO A O 1
ATOM 653 N N . LEU A 1 88 ? 10.349 -7.435 -10.406 1.00 88.75 88 LEU A N 1
ATOM 654 C CA . LEU A 1 88 ? 9.271 -7.276 -9.429 1.00 88.75 88 LEU A CA 1
ATOM 655 C C . LEU A 1 88 ? 7.878 -7.507 -10.032 1.00 88.75 88 LEU A C 1
ATOM 657 O O . LEU A 1 88 ? 6.906 -6.954 -9.526 1.00 88.75 88 LEU A O 1
ATOM 661 N N . LEU A 1 89 ? 7.741 -8.308 -11.098 1.00 88.50 89 LEU A N 1
ATOM 662 C CA . LEU A 1 89 ? 6.466 -8.530 -11.807 1.00 88.50 89 LEU A CA 1
ATOM 663 C C . LEU A 1 89 ? 5.293 -8.878 -10.870 1.00 88.50 89 LEU A C 1
ATOM 665 O O . LEU A 1 89 ? 4.180 -8.394 -11.049 1.00 88.50 89 LEU A O 1
ATOM 669 N N . LEU A 1 90 ? 5.538 -9.716 -9.860 1.00 90.38 90 LEU A N 1
ATOM 670 C CA . LEU A 1 90 ? 4.493 -10.194 -8.950 1.00 90.38 90 LEU A CA 1
ATOM 671 C C . LEU A 1 90 ? 4.198 -9.232 -7.789 1.00 90.38 90 LEU A C 1
ATOM 673 O O . LEU A 1 90 ? 3.193 -9.394 -7.096 1.00 90.38 90 LEU A O 1
ATOM 677 N N . TYR A 1 91 ? 5.051 -8.230 -7.558 1.00 92.00 91 TYR A N 1
ATOM 678 C CA . TYR A 1 91 ? 4.934 -7.331 -6.411 1.00 92.00 91 TYR A CA 1
ATOM 679 C C . TYR A 1 91 ? 3.575 -6.611 -6.328 1.00 92.00 91 TYR A C 1
ATOM 681 O O . TYR A 1 91 ? 2.978 -6.622 -5.248 1.00 92.00 91 TYR A O 1
ATOM 689 N N . PRO A 1 92 ? 3.029 -6.033 -7.416 1.00 91.38 92 PRO A N 1
ATOM 690 C CA . PRO A 1 92 ? 1.757 -5.319 -7.362 1.00 91.38 92 PRO A CA 1
ATOM 691 C C . PRO A 1 92 ? 0.596 -6.209 -6.907 1.00 91.38 92 PRO A C 1
ATOM 693 O O . PRO A 1 92 ? -0.272 -5.746 -6.173 1.00 91.38 92 PRO A O 1
ATOM 696 N N . PHE A 1 93 ? 0.611 -7.507 -7.236 1.00 93.06 93 PHE A N 1
ATOM 697 C CA . PHE A 1 93 ? -0.392 -8.459 -6.749 1.00 93.06 93 PHE A CA 1
ATOM 698 C C . PHE A 1 93 ? -0.310 -8.641 -5.230 1.00 93.06 93 PHE A C 1
ATOM 700 O O . PHE A 1 93 ? -1.319 -8.524 -4.534 1.00 93.06 93 PHE A O 1
ATOM 707 N N . PHE A 1 94 ? 0.892 -8.853 -4.685 1.00 93.81 94 PHE A N 1
ATOM 708 C CA . PHE A 1 94 ? 1.092 -8.925 -3.233 1.00 93.81 94 PHE A CA 1
ATOM 709 C C . PHE A 1 94 ? 0.714 -7.616 -2.534 1.00 93.81 94 PHE A C 1
ATOM 711 O O . PHE A 1 94 ? 0.063 -7.628 -1.487 1.00 93.81 94 PHE A O 1
ATOM 718 N N . ALA A 1 95 ? 1.067 -6.478 -3.127 1.00 93.94 95 ALA A N 1
ATOM 719 C CA . ALA A 1 95 ? 0.722 -5.167 -2.600 1.00 93.94 95 ALA A CA 1
ATOM 720 C C . ALA A 1 95 ? -0.801 -4.923 -2.599 1.00 93.94 95 ALA A C 1
ATOM 722 O O . ALA A 1 95 ? -1.312 -4.356 -1.629 1.00 93.94 95 ALA A O 1
ATOM 723 N N . SER A 1 96 ? -1.533 -5.415 -3.607 1.00 94.06 96 SER A N 1
ATOM 724 C CA . SER A 1 96 ? -3.004 -5.421 -3.629 1.00 94.06 96 SER A CA 1
ATOM 725 C C . SER A 1 96 ? -3.584 -6.208 -2.457 1.00 94.06 96 SER A C 1
ATOM 727 O O . SER A 1 96 ? -4.475 -5.708 -1.770 1.00 94.06 96 SER A O 1
ATOM 729 N N . PHE A 1 97 ? -3.061 -7.405 -2.165 1.00 96.19 97 PHE A N 1
ATOM 730 C CA . PHE A 1 97 ? -3.526 -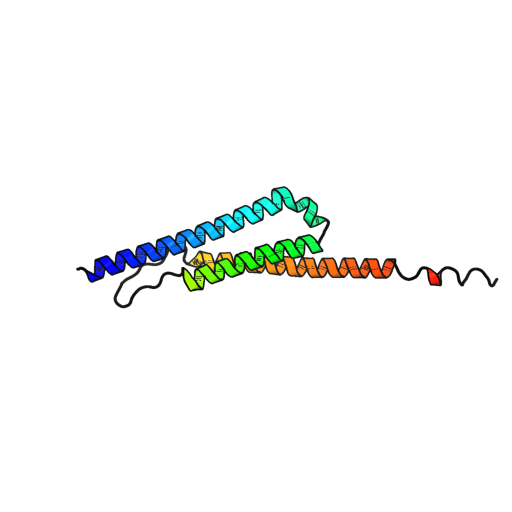8.197 -1.020 1.00 96.19 97 PHE A CA 1
ATOM 731 C C . PHE A 1 97 ? -3.329 -7.463 0.310 1.00 96.19 97 PHE A C 1
ATOM 733 O O . PHE A 1 97 ? -4.214 -7.493 1.167 1.00 96.19 97 PHE A O 1
ATOM 740 N N . VAL A 1 98 ? -2.204 -6.762 0.480 1.00 94.38 98 VAL A N 1
ATOM 741 C CA . VAL A 1 98 ? -1.953 -5.941 1.675 1.00 94.38 98 VAL A CA 1
ATOM 742 C C . VAL A 1 98 ? -2.965 -4.797 1.781 1.00 94.38 98 VAL A C 1
ATOM 744 O O . VAL A 1 98 ? -3.540 -4.597 2.852 1.00 94.38 98 VAL A O 1
ATOM 747 N N . ALA A 1 99 ? -3.228 -4.083 0.683 1.00 95.00 99 ALA A N 1
ATOM 748 C CA . ALA A 1 99 ? -4.205 -2.997 0.657 1.00 95.00 99 ALA A CA 1
ATOM 749 C C . ALA A 1 99 ? -5.616 -3.491 1.022 1.00 95.00 99 ALA A C 1
ATOM 751 O O . ALA A 1 99 ? -6.258 -2.944 1.921 1.00 95.00 99 ALA A O 1
ATOM 752 N N . VAL A 1 100 ? -6.065 -4.584 0.394 1.00 96.25 100 VAL A N 1
ATOM 753 C CA . VAL A 1 100 ? -7.367 -5.209 0.669 1.00 96.25 100 VAL A CA 1
ATOM 754 C C . VAL A 1 100 ? -7.457 -5.676 2.119 1.00 96.25 100 VAL A C 1
ATOM 756 O O . VAL A 1 100 ? -8.469 -5.438 2.775 1.00 96.25 100 VAL A O 1
ATOM 759 N N . ARG A 1 101 ? -6.397 -6.283 2.664 1.00 96.12 101 ARG A N 1
ATOM 760 C CA . ARG A 1 101 ? -6.354 -6.704 4.071 1.00 96.12 101 ARG A CA 1
ATOM 761 C C . ARG A 1 101 ? -6.554 -5.526 5.025 1.00 96.12 101 ARG A C 1
ATOM 763 O O . ARG A 1 101 ? -7.280 -5.669 6.009 1.00 96.12 101 ARG A O 1
ATOM 770 N N . TRP A 1 102 ? -5.924 -4.381 4.771 1.00 95.62 102 TRP A N 1
ATOM 771 C CA . TRP A 1 102 ? -6.105 -3.184 5.599 1.00 95.62 102 TRP A CA 1
ATOM 772 C C . TRP A 1 102 ? -7.526 -2.628 5.510 1.00 95.62 102 TRP A C 1
ATOM 774 O O . TRP A 1 102 ? -8.130 -2.364 6.548 1.00 95.62 102 TRP A O 1
ATOM 784 N N . LEU A 1 103 ? -8.100 -2.546 4.309 1.00 96.31 103 LEU A N 1
ATOM 785 C CA . LEU A 1 103 ? -9.488 -2.112 4.117 1.00 96.31 103 LEU A CA 1
ATOM 786 C C . LEU A 1 103 ? -10.492 -3.064 4.781 1.00 96.31 103 LEU A C 1
ATOM 788 O O . LEU A 1 103 ? -11.449 -2.629 5.423 1.00 96.31 103 LEU A O 1
ATOM 792 N N . PHE A 1 104 ? -10.254 -4.371 4.693 1.00 96.75 104 PHE A N 1
ATOM 793 C CA . PHE A 1 104 ? -11.088 -5.364 5.359 1.00 96.75 104 PHE A CA 1
ATOM 794 C C . PHE A 1 104 ? -11.024 -5.222 6.883 1.00 96.75 104 PHE A C 1
ATOM 796 O O . PHE A 1 104 ? -12.058 -5.225 7.552 1.00 96.75 104 PHE A O 1
ATOM 803 N N . ARG A 1 105 ? -9.823 -5.015 7.438 1.00 93.81 105 ARG A N 1
ATOM 804 C CA . ARG A 1 105 ? -9.646 -4.747 8.870 1.00 93.81 105 ARG A CA 1
ATOM 805 C C . ARG A 1 105 ? -10.362 -3.467 9.301 1.00 93.81 105 ARG A C 1
ATOM 807 O O . ARG A 1 105 ? -10.990 -3.459 10.355 1.00 93.81 105 ARG A O 1
ATOM 814 N N . ALA A 1 106 ? -10.324 -2.416 8.485 1.00 93.38 106 ALA A N 1
ATOM 815 C CA . ALA A 1 106 ? -11.074 -1.193 8.751 1.00 93.38 106 ALA A CA 1
ATOM 816 C C . ALA A 1 106 ? -12.584 -1.453 8.839 1.00 93.38 106 ALA A C 1
ATOM 818 O O . ALA A 1 106 ? -13.232 -1.015 9.786 1.00 93.38 106 ALA A O 1
ATOM 819 N N . ARG A 1 107 ? -13.139 -2.237 7.906 1.00 95.19 107 ARG A N 1
ATOM 820 C CA . ARG A 1 107 ? -14.558 -2.621 7.918 1.00 95.19 107 ARG A CA 1
ATOM 821 C C . ARG A 1 107 ? -14.947 -3.375 9.191 1.00 95.19 107 ARG A C 1
ATOM 823 O O . ARG A 1 107 ? -16.001 -3.101 9.759 1.00 95.19 107 ARG A O 1
ATOM 830 N N . GLN A 1 108 ? -14.108 -4.304 9.647 1.00 94.50 108 GLN A N 1
ATOM 831 C CA . GLN A 1 108 ? -14.339 -5.023 10.904 1.00 94.50 108 GLN A CA 1
ATOM 832 C C . GLN A 1 108 ? -14.347 -4.074 12.109 1.00 94.50 108 GLN A C 1
ATOM 834 O O . GLN A 1 108 ? -15.196 -4.205 12.986 1.00 94.50 108 GLN A O 1
ATOM 839 N N . LEU A 1 109 ? -13.440 -3.095 12.133 1.00 93.12 109 LEU A N 1
ATOM 840 C CA . LEU A 1 109 ? -13.354 -2.108 13.208 1.00 93.12 109 LEU A CA 1
ATOM 841 C C . LEU A 1 109 ? -14.538 -1.131 13.207 1.00 93.12 109 LEU A C 1
ATOM 843 O O . LEU A 1 109 ? -15.034 -0.811 14.281 1.00 93.12 109 LEU A O 1
ATOM 847 N N . TYR A 1 110 ? -15.051 -0.729 12.040 1.00 92.88 110 TYR A N 1
ATOM 848 C CA . TYR A 1 110 ? -16.304 0.034 11.956 1.00 92.88 110 TYR A CA 1
ATOM 849 C C . TYR A 1 110 ? -17.494 -0.761 12.498 1.00 92.88 110 TYR A C 1
ATOM 851 O O . TYR A 1 110 ? -18.293 -0.234 13.267 1.00 92.88 110 TYR A O 1
ATOM 859 N N . ALA A 1 111 ? -17.599 -2.045 12.143 1.00 92.94 111 ALA A N 1
ATOM 860 C CA . ALA A 1 111 ? -18.655 -2.902 12.673 1.00 92.94 111 ALA A CA 1
ATOM 861 C C . ALA A 1 111 ? -18.556 -3.054 14.201 1.00 92.94 111 ALA A C 1
ATOM 863 O O . ALA A 1 111 ? -19.579 -3.052 14.881 1.00 92.94 111 ALA A O 1
ATOM 864 N N . LEU A 1 112 ? -17.338 -3.152 14.742 1.00 90.38 112 LEU A N 1
ATOM 865 C CA . LEU A 1 112 ? -17.100 -3.185 16.184 1.00 90.38 112 LEU A CA 1
ATOM 866 C C . LEU A 1 112 ? -17.485 -1.859 16.855 1.00 90.38 112 LEU A C 1
ATOM 868 O O . LEU A 1 112 ? -18.186 -1.875 17.860 1.00 90.38 112 LEU A O 1
ATOM 872 N N . ALA A 1 113 ? -17.069 -0.724 16.290 1.00 90.06 113 ALA A N 1
ATOM 873 C CA . ALA A 1 113 ? -17.391 0.597 16.822 1.00 90.06 113 ALA A CA 1
ATOM 874 C C . ALA A 1 113 ? -18.906 0.838 16.879 1.00 90.06 113 ALA A C 1
ATOM 876 O O . ALA A 1 113 ? -19.408 1.308 17.897 1.00 90.06 113 ALA A O 1
ATOM 877 N N . ASN A 1 114 ? -19.638 0.438 15.835 1.00 89.75 114 ASN A N 1
ATOM 878 C CA . ASN A 1 114 ? -21.094 0.562 15.796 1.00 89.75 114 ASN A CA 1
ATOM 879 C C . ASN A 1 114 ? -21.785 -0.301 16.863 1.00 89.75 114 ASN A C 1
ATOM 881 O O . ASN A 1 114 ? -22.748 0.153 17.467 1.00 89.75 114 ASN A O 1
ATOM 885 N N . ARG A 1 115 ? -21.285 -1.519 17.128 1.00 88.50 115 ARG A N 1
ATOM 886 C CA . ARG A 1 115 ? -21.824 -2.386 18.194 1.00 88.50 115 ARG A CA 1
ATOM 887 C C . ARG A 1 115 ? -21.619 -1.786 19.583 1.00 88.50 115 ARG A C 1
ATOM 889 O O . ARG A 1 115 ? -22.546 -1.767 20.382 1.00 88.50 115 ARG A O 1
ATOM 896 N N . VAL A 1 116 ? -20.419 -1.268 19.849 1.00 85.44 116 VAL A N 1
ATOM 897 C CA . VAL A 1 116 ? -20.111 -0.610 21.127 1.00 85.44 116 VAL A CA 1
ATOM 898 C C . VAL A 1 116 ? -20.967 0.646 21.315 1.00 85.44 116 VAL A C 1
ATOM 900 O O . VAL A 1 116 ? -21.422 0.909 22.421 1.00 85.44 116 VAL A O 1
ATOM 903 N N . ALA A 1 117 ? -21.224 1.407 20.247 1.00 83.81 117 ALA A N 1
ATOM 904 C CA . ALA A 1 117 ? -22.120 2.560 20.305 1.00 83.81 117 ALA A CA 1
ATOM 905 C C . ALA A 1 117 ? -23.558 2.149 20.673 1.00 83.81 117 ALA A C 1
ATOM 907 O O . ALA A 1 117 ? -24.106 2.697 21.624 1.00 83.81 117 ALA A O 1
ATOM 908 N N . SER A 1 118 ? -24.119 1.131 20.007 1.00 80.69 118 SER A N 1
ATOM 909 C CA . SER A 1 118 ? -25.481 0.657 20.300 1.00 80.69 118 SER A CA 1
ATOM 910 C C . SER A 1 118 ? -25.639 0.071 21.707 1.00 80.69 118 SER A C 1
ATOM 912 O O . SER A 1 118 ? -26.668 0.266 22.339 1.00 80.69 118 SER A O 1
ATOM 914 N N . GLU A 1 119 ? -24.622 -0.625 22.230 1.00 79.62 119 GLU A N 1
ATOM 915 C CA . GLU A 1 119 ? -24.661 -1.164 23.601 1.00 79.62 119 GLU A CA 1
ATOM 916 C C . GLU A 1 119 ? -24.617 -0.071 24.678 1.00 79.62 119 GLU A C 1
ATOM 918 O O . GLU A 1 119 ? -25.094 -0.289 25.792 1.00 79.62 119 GLU A O 1
ATOM 923 N N . ASN A 1 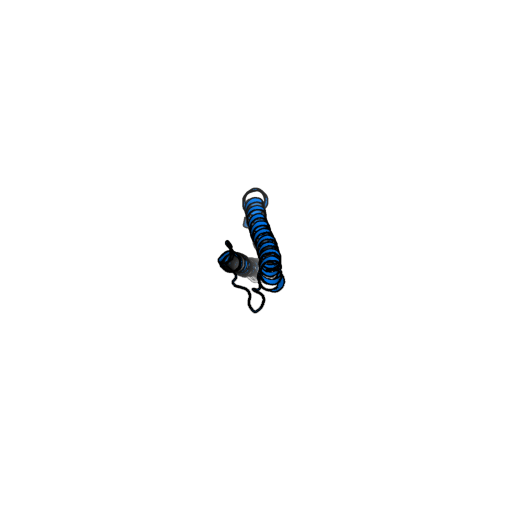120 ? -24.024 1.086 24.376 1.00 71.25 120 ASN A N 1
ATOM 924 C CA . ASN A 1 120 ? -24.013 2.219 25.297 1.00 71.25 120 ASN A CA 1
ATOM 925 C C . ASN A 1 120 ? -25.347 2.979 25.265 1.00 71.25 120 ASN A C 1
ATOM 927 O O . ASN A 1 120 ? -25.838 3.356 26.323 1.00 71.25 120 ASN A O 1
ATOM 931 N N . GLU A 1 121 ? -25.980 3.124 24.097 1.00 65.56 121 GLU A N 1
ATOM 932 C CA . GLU A 1 121 ? -27.319 3.726 23.989 1.00 65.56 121 GLU A CA 1
ATOM 933 C C . GLU A 1 121 ? -28.382 2.934 24.770 1.00 65.56 121 GLU A C 1
ATOM 935 O O . GLU A 1 121 ? -29.251 3.534 25.397 1.00 65.56 121 GLU A O 1
ATOM 940 N N . ASP A 1 122 ? -28.281 1.601 24.806 1.00 60.12 122 ASP A N 1
ATOM 941 C CA . ASP A 1 122 ? -29.219 0.737 25.544 1.00 60.12 122 ASP A CA 1
ATOM 942 C C . ASP A 1 122 ? -29.026 0.813 27.078 1.00 60.12 122 ASP A C 1
ATOM 944 O O . ASP A 1 122 ? -29.939 0.545 27.859 1.00 60.12 122 ASP A O 1
ATOM 948 N N . LYS A 1 123 ? -27.834 1.222 27.542 1.00 56.44 123 LYS A N 1
ATOM 949 C CA . LYS A 1 123 ? -27.535 1.435 28.973 1.00 56.44 123 LYS A CA 1
ATOM 950 C C . LYS A 1 123 ? -27.922 2.826 29.475 1.00 56.44 123 LYS A C 1
ATOM 952 O O . LYS A 1 123 ? -28.203 2.960 30.664 1.00 56.44 123 LYS A O 1
ATOM 957 N N . ASP A 1 124 ? -27.980 3.808 28.580 1.00 52.22 124 ASP A N 1
ATOM 958 C CA . ASP A 1 124 ? -28.417 5.184 28.847 1.00 52.22 124 ASP A CA 1
ATOM 959 C C . ASP A 1 124 ? -29.903 5.410 28.485 1.00 52.22 124 ASP A C 1
ATOM 961 O O . ASP A 1 124 ? -30.342 6.542 28.260 1.00 52.22 124 ASP A O 1
ATOM 965 N N . GLY A 1 125 ? -30.703 4.335 28.448 1.00 50.62 125 GLY A N 1
ATOM 966 C CA . GLY A 1 125 ? -32.160 4.416 28.331 1.00 50.62 125 GLY A CA 1
ATOM 967 C C . GLY A 1 125 ? -32.771 5.340 29.401 1.00 50.62 125 GLY A C 1
ATOM 968 O O . GLY A 1 125 ? -32.228 5.465 30.505 1.00 50.62 125 GLY A O 1
ATOM 969 N N . PRO A 1 126 ? -33.890 6.027 29.098 1.00 49.16 126 PRO A N 1
ATOM 970 C CA . PRO A 1 126 ? -34.387 7.131 29.909 1.00 49.16 126 PRO A CA 1
ATOM 971 C C . PRO A 1 126 ? -34.592 6.721 31.374 1.00 49.16 126 PRO A C 1
ATOM 973 O O . PRO A 1 126 ? -35.372 5.828 31.693 1.00 49.16 126 PRO A O 1
ATOM 976 N N . ILE A 1 127 ? -33.956 7.467 32.285 1.00 51.75 127 ILE A N 1
ATOM 977 C CA . ILE A 1 127 ? -34.115 7.388 33.755 1.00 51.75 127 ILE A CA 1
ATOM 978 C C . ILE A 1 127 ? -35.586 7.607 34.198 1.00 51.75 127 ILE A C 1
ATOM 980 O O . ILE A 1 127 ? -35.931 7.422 35.364 1.00 51.75 127 ILE A O 1
ATOM 984 N N . PHE A 1 128 ? -36.481 7.961 33.273 1.00 49.81 128 PHE A N 1
ATOM 985 C CA . PHE A 1 128 ? -37.882 8.277 33.540 1.00 49.81 128 PHE A CA 1
ATOM 986 C C . PHE A 1 128 ? -38.774 7.091 33.939 1.00 49.81 128 PHE A C 1
ATOM 988 O O . PHE A 1 128 ? -39.848 7.341 34.475 1.00 49.81 128 PHE A O 1
ATOM 995 N N . ASP A 1 129 ? -38.342 5.834 33.787 1.00 46.38 129 ASP A N 1
ATOM 996 C CA . ASP A 1 129 ? -39.159 4.674 34.199 1.00 46.38 129 ASP A CA 1
ATOM 997 C C . ASP A 1 129 ? -38.872 4.148 35.617 1.00 46.38 129 ASP A C 1
ATOM 999 O O . ASP A 1 129 ? -39.607 3.301 36.122 1.00 46.38 129 ASP A O 1
ATOM 1003 N N . ARG A 1 130 ? -37.844 4.646 36.324 1.00 46.06 130 ARG A N 1
ATOM 1004 C CA . ARG A 1 130 ? -37.534 4.169 37.694 1.00 46.06 130 ARG A CA 1
ATOM 1005 C C . ARG A 1 130 ? -38.193 4.954 38.827 1.00 46.06 130 ARG A C 1
ATOM 1007 O O . ARG A 1 130 ? -38.084 4.532 39.974 1.00 46.06 130 ARG A O 1
ATOM 1014 N N . VAL A 1 131 ? -38.869 6.066 38.539 1.00 47.31 131 VAL A N 1
ATOM 1015 C CA . VAL A 1 131 ? -39.455 6.938 39.578 1.00 47.31 131 VAL A CA 1
ATOM 1016 C C . VAL A 1 131 ? -40.980 6.772 39.703 1.00 47.31 131 VAL A C 1
ATOM 1018 O O . VAL A 1 131 ? -41.559 7.228 40.680 1.00 47.31 131 VAL A O 1
ATOM 1021 N N . SER A 1 132 ? -41.650 6.051 38.794 1.00 46.09 132 SER A N 1
ATOM 1022 C CA . SER A 1 132 ? -43.122 5.935 38.811 1.00 46.09 132 SER A CA 1
ATOM 1023 C C . SER A 1 132 ? -43.691 4.792 39.670 1.00 46.09 132 SER A C 1
ATOM 1025 O O . SER A 1 132 ? -44.910 4.680 39.775 1.00 46.09 132 SER A O 1
ATOM 1027 N N . THR A 1 133 ? -42.873 3.927 40.280 1.00 49.06 133 THR A N 1
ATOM 1028 C CA . THR A 1 133 ? -43.377 2.744 41.017 1.00 49.06 133 THR A CA 1
ATOM 1029 C C . THR A 1 133 ? -43.186 2.799 42.534 1.00 49.06 133 THR A C 1
ATOM 1031 O O . THR A 1 133 ? -43.395 1.786 43.193 1.00 49.06 133 THR A O 1
ATOM 1034 N N . VAL A 1 134 ? -42.783 3.940 43.110 1.00 50.00 134 VAL A N 1
ATOM 1035 C CA . VAL A 1 134 ? -42.563 4.065 44.571 1.00 50.00 134 VAL A CA 1
ATOM 1036 C C . VAL A 1 134 ? -43.620 4.934 45.274 1.00 50.00 134 VAL A C 1
ATOM 1038 O O . VAL A 1 134 ? -43.727 4.885 46.492 1.00 50.00 134 VAL A O 1
ATOM 1041 N N . GLU A 1 135 ? -44.482 5.642 44.544 1.00 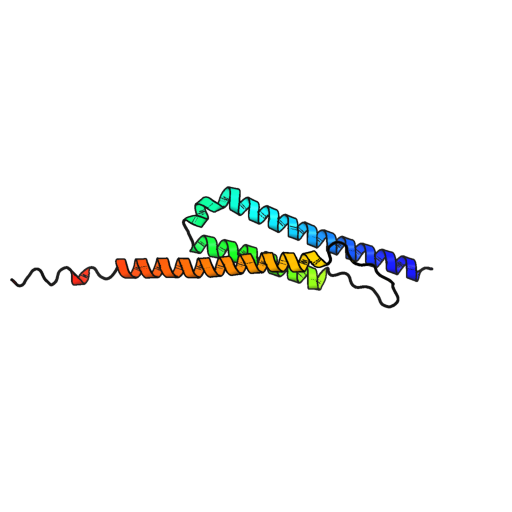43.84 135 GLU A N 1
ATOM 1042 C CA . GLU A 1 135 ? -45.616 6.379 45.125 1.00 43.84 135 GLU A CA 1
ATOM 1043 C C . GLU A 1 135 ? -46.949 5.758 44.695 1.00 43.84 135 GLU A C 1
ATOM 1045 O O . GLU A 1 135 ? -47.654 6.337 43.881 1.00 43.84 135 GLU A O 1
ATOM 1050 N N . LEU A 1 136 ? -47.270 4.553 45.178 1.00 43.66 136 LEU A N 1
ATOM 1051 C CA . LEU A 1 136 ? -48.633 3.983 45.233 1.00 43.66 136 LEU A CA 1
ATOM 1052 C C . LEU A 1 136 ? -48.583 2.618 45.949 1.00 43.66 136 LEU A C 1
ATOM 1054 O O . LEU A 1 136 ? -48.840 1.571 45.354 1.00 43.66 136 LEU A O 1
ATOM 1058 N N . ALA A 1 137 ? -48.210 2.624 47.229 1.00 38.75 137 ALA A N 1
ATOM 1059 C CA . ALA A 1 137 ? -48.450 1.516 48.154 1.00 38.75 137 ALA A CA 1
ATOM 1060 C C . ALA A 1 137 ? -48.619 2.053 49.577 1.00 38.75 137 ALA A C 1
ATOM 1062 O O . ALA A 1 137 ? -47.798 2.911 49.973 1.00 38.75 137 ALA A O 1
#

Foldseek 3Di:
DVVQVVLVVLQVVLLVQLVVLLVVLVVLVVVLVCCCVPPCVVVCVVPLLVLLVSLQVSLVVLQVSLV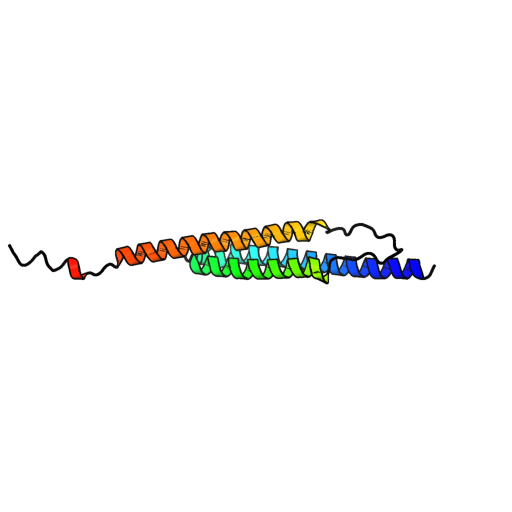CSVPPRDGDRDPPYDDDDRPCNCSSVVSNVVSVVSNVSSVVSVVVNVVVVVVVVVVPPDPVVPPPPPPDD

Secondary structure (DSSP, 8-state):
-HHHHHHHHHHHHHHHHHHHHHHHHHHHHHHHHHHIIIIIHHHHHT-HHHHHHHHHHHHHHHHHHHHHIIIIIS--PPTT------TTTTHHHHHHHHHHHHHHHHHHHHHHHHHHHHHHHHHS--GGGSSTTSS--